Protein AF-A0A317ZEP2-F1 (afdb_monomer)

Nearest PDB structures (foldseek):
  8tth-assembly1_A  TM=9.273E-01  e=1.342E-03  Staphylococcus aureus
  9b3m-assembly1_A  TM=9.097E-01  e=1.278E-03  Staphylococcus aureus
  6kki-assembly1_A  TM=8.285E-01  e=5.899E-02  Escherichia coli K-12
  6kkj-assembly1_B  TM=7.661E-01  e=5.620E-02  Escherichia coli K-12
  7ckr-assembly1_A  TM=7.499E-01  e=1.483E-01  Homo sapiens

InterPro domains:
  IPR011701 Major facilitator superfamily [PF07690] (17-159)
  IPR020846 Major facilitator superfamily domain [PS50850] (12-162)
  IPR036259 MFS transporter superfamily [G3DSA:1.20.1250.20] (11-161)
  IPR036259 MFS transporter superfamily [SSF103473] (1-159)
  IPR052714 Major Facilitator Superfamily Exporter [PTHR23531] (4-159)

Structure (mmCIF, N/CA/C/O backbone):
data_AF-A0A317ZEP2-F1
#
_entry.id   AF-A0A317ZEP2-F1
#
loop_
_atom_site.group_PDB
_atom_site.id
_atom_site.type_symbol
_atom_site.label_atom_id
_atom_site.label_alt_id
_atom_site.label_comp_id
_atom_site.label_asym_id
_atom_site.label_entity_id
_atom_site.label_seq_id
_atom_site.pdbx_PDB_ins_code
_atom_site.Cartn_x
_atom_site.Cartn_y
_atom_site.Cartn_z
_atom_site.occupancy
_atom_site.B_iso_or_equiv
_atom_site.auth_seq_id
_atom_site.auth_comp_id
_atom_site.auth_asym_id
_atom_site.auth_atom_id
_atom_site.pdbx_PDB_model_num
ATOM 1 N N . MET A 1 1 ? -14.814 -6.244 33.086 1.00 55.34 1 MET A N 1
ATOM 2 C CA . MET A 1 1 ? -15.432 -6.080 31.750 1.00 55.34 1 MET A CA 1
ATOM 3 C C . MET A 1 1 ? -14.845 -4.882 30.994 1.00 55.34 1 MET A C 1
ATOM 5 O O . MET A 1 1 ? -14.251 -5.122 29.954 1.00 55.34 1 MET A O 1
ATOM 9 N N . GLN A 1 2 ? -14.835 -3.652 31.542 1.00 60.16 2 GLN A N 1
ATOM 10 C CA . GLN A 1 2 ? -14.187 -2.473 30.909 1.00 60.16 2 GLN A CA 1
ATOM 11 C C . GLN A 1 2 ? -12.715 -2.677 30.485 1.00 60.16 2 GLN A C 1
ATOM 13 O O . GLN A 1 2 ? -12.307 -2.220 29.421 1.00 60.16 2 GLN A O 1
ATOM 18 N N . ASN A 1 3 ? -11.919 -3.408 31.276 1.00 63.56 3 A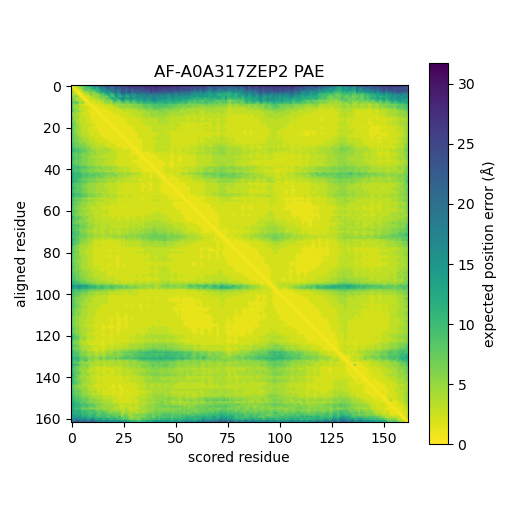SN A N 1
ATOM 19 C CA . ASN A 1 3 ? -10.500 -3.634 30.966 1.00 63.56 3 ASN A CA 1
ATOM 20 C C . ASN A 1 3 ? -10.280 -4.559 29.748 1.00 63.56 3 ASN A C 1
ATOM 22 O O . ASN A 1 3 ? -9.286 -4.421 29.041 1.00 63.56 3 ASN A O 1
ATOM 26 N N . GLN A 1 4 ? -11.210 -5.485 29.473 1.00 65.12 4 GLN A N 1
ATOM 27 C CA . GLN A 1 4 ? -11.090 -6.420 28.347 1.00 65.12 4 GLN A CA 1
ATOM 28 C C . GLN A 1 4 ? -11.472 -5.767 27.014 1.00 65.12 4 GLN A C 1
ATOM 30 O O . GLN A 1 4 ? -10.797 -5.994 26.010 1.00 65.12 4 GLN A O 1
ATOM 35 N N . GLU A 1 5 ? -12.488 -4.901 27.003 1.00 69.94 5 GLU A N 1
ATOM 36 C CA . GLU A 1 5 ? -12.852 -4.140 25.800 1.00 69.94 5 GLU A CA 1
ATOM 37 C C . GLU A 1 5 ? -11.759 -3.142 25.401 1.00 69.94 5 GLU A C 1
ATOM 39 O O . GLU A 1 5 ? -11.432 -3.009 24.221 1.00 69.94 5 GLU A O 1
ATOM 44 N N . HIS A 1 6 ? -11.113 -2.508 26.386 1.00 74.75 6 HIS A N 1
ATOM 45 C CA . HIS A 1 6 ? -9.985 -1.610 26.148 1.00 74.75 6 HIS A CA 1
ATOM 46 C C . HIS A 1 6 ? -8.772 -2.333 25.536 1.00 74.75 6 HIS A C 1
ATOM 48 O O . HIS A 1 6 ? -8.171 -1.847 24.576 1.00 74.75 6 HIS A O 1
ATOM 54 N N . GLN A 1 7 ? -8.440 -3.527 26.037 1.00 73.62 7 GLN A N 1
ATOM 55 C CA . GLN A 1 7 ? -7.358 -4.339 25.474 1.00 73.62 7 GLN A CA 1
ATOM 56 C C . GLN A 1 7 ? -7.665 -4.814 24.047 1.00 73.62 7 GLN A C 1
ATOM 58 O O . GLN A 1 7 ? -6.789 -4.771 23.181 1.00 73.62 7 GLN A O 1
ATOM 63 N N . ALA A 1 8 ? -8.908 -5.222 23.772 1.00 75.06 8 ALA A N 1
ATOM 64 C CA . ALA A 1 8 ? -9.332 -5.609 22.429 1.00 75.06 8 ALA A CA 1
ATOM 65 C C . ALA A 1 8 ? -9.260 -4.431 21.440 1.00 75.06 8 ALA A C 1
ATOM 67 O O . ALA A 1 8 ? -8.815 -4.610 20.304 1.00 75.06 8 ALA A O 1
ATOM 68 N N . PHE A 1 9 ? -9.633 -3.223 21.876 1.00 81.25 9 PHE A N 1
ATOM 69 C CA . PHE A 1 9 ? -9.477 -1.993 21.097 1.00 81.25 9 PHE A CA 1
ATOM 70 C C . PHE A 1 9 ? -8.013 -1.744 20.714 1.00 81.25 9 PHE A C 1
ATOM 72 O O . PHE A 1 9 ? -7.711 -1.644 19.523 1.00 81.25 9 PHE A O 1
ATOM 79 N N . ILE A 1 10 ? -7.107 -1.697 21.699 1.00 84.81 10 ILE A N 1
ATOM 80 C CA . ILE A 1 10 ? -5.680 -1.427 21.463 1.00 84.81 10 ILE A CA 1
ATOM 81 C C . ILE A 1 10 ? -5.101 -2.459 20.496 1.00 84.81 10 ILE A C 1
ATOM 83 O O . ILE A 1 10 ? -4.433 -2.096 19.530 1.00 84.81 10 ILE A O 1
ATOM 87 N N . LYS A 1 11 ? -5.409 -3.743 20.704 1.00 87.12 11 LYS A N 1
ATOM 88 C CA . LYS A 1 11 ? -4.933 -4.828 19.841 1.00 87.12 11 LYS A CA 1
ATOM 89 C C . LYS A 1 11 ? -5.393 -4.655 18.392 1.00 87.12 11 LYS A C 1
ATOM 91 O O . LYS A 1 11 ? -4.578 -4.746 17.477 1.00 87.12 11 LYS A O 1
ATOM 96 N N . ASN A 1 12 ? -6.680 -4.384 18.175 1.00 88.81 12 ASN A N 1
ATOM 97 C CA . ASN A 1 12 ? -7.237 -4.198 16.832 1.00 88.81 12 ASN A CA 1
ATOM 98 C C . ASN A 1 12 ? -6.688 -2.941 16.150 1.00 88.81 12 ASN A C 1
ATOM 100 O O . ASN A 1 12 ? -6.447 -2.945 14.943 1.00 88.81 12 ASN A O 1
ATOM 104 N N . TYR A 1 13 ? -6.470 -1.877 16.922 1.00 90.81 13 TYR A N 1
ATOM 105 C CA . TYR A 1 13 ? -5.909 -0.632 16.420 1.00 90.81 13 TYR A CA 1
ATOM 106 C C . TYR A 1 13 ? -4.446 -0.798 15.997 1.00 90.81 13 TYR A C 1
ATOM 108 O O . TYR A 1 13 ? -4.099 -0.447 14.871 1.00 90.81 13 TYR A O 1
ATOM 116 N N . ILE A 1 14 ? -3.609 -1.392 16.856 1.00 92.38 14 ILE A N 1
ATOM 117 C CA . ILE A 1 14 ? -2.204 -1.691 16.545 1.00 92.38 14 ILE A CA 1
ATOM 118 C C . ILE A 1 14 ? -2.118 -2.597 15.318 1.00 92.38 14 ILE A C 1
ATOM 120 O O . ILE A 1 14 ? -1.304 -2.352 14.434 1.00 92.38 14 ILE A O 1
ATOM 124 N N . PHE A 1 15 ? -2.982 -3.610 15.223 1.00 93.12 15 PHE A N 1
ATOM 125 C CA . PHE A 1 15 ? -3.020 -4.480 14.053 1.00 93.12 15 PHE A CA 1
ATOM 126 C C . PHE A 1 15 ? -3.323 -3.699 12.766 1.00 93.12 15 PHE A C 1
ATOM 128 O O . PHE A 1 15 ? -2.587 -3.824 11.791 1.00 93.12 15 PHE A O 1
ATOM 135 N N . ASN A 1 16 ? -4.354 -2.845 12.767 1.00 94.38 16 ASN A N 1
ATOM 136 C CA . ASN A 1 16 ? -4.680 -2.005 11.612 1.00 94.38 16 ASN A CA 1
ATOM 137 C C . ASN A 1 16 ? -3.530 -1.048 11.257 1.00 94.38 16 ASN A C 1
ATOM 139 O O . ASN A 1 16 ? -3.198 -0.901 10.086 1.00 94.38 16 ASN A O 1
ATOM 143 N N . PHE A 1 17 ? -2.889 -0.446 12.263 1.00 94.81 17 PHE A N 1
ATOM 144 C CA . PHE A 1 17 ? -1.720 0.410 12.076 1.00 94.81 17 PHE A CA 1
ATOM 145 C C . PHE A 1 17 ? -0.557 -0.342 11.415 1.00 94.81 17 PHE A C 1
ATOM 147 O O . PHE A 1 17 ? 0.010 0.151 10.444 1.00 94.81 17 PHE A O 1
ATOM 154 N N . LEU A 1 18 ? -0.216 -1.539 11.905 1.00 95.94 18 LEU A N 1
ATOM 155 C CA . LEU A 1 18 ? 0.875 -2.349 11.356 1.00 95.94 18 LEU A CA 1
ATOM 156 C C . LEU A 1 18 ? 0.593 -2.765 9.913 1.00 95.94 18 LEU A C 1
ATOM 158 O O . LEU A 1 18 ? 1.477 -2.671 9.067 1.00 95.94 18 LEU A O 1
ATOM 162 N N . VAL A 1 19 ? -0.643 -3.171 9.616 1.00 95.62 19 VAL A N 1
ATOM 163 C CA . VAL A 1 19 ? -1.061 -3.501 8.249 1.00 95.62 19 VAL A CA 1
ATOM 164 C C . VAL A 1 19 ? -0.847 -2.309 7.316 1.00 95.62 19 VAL A C 1
ATOM 166 O O . VAL A 1 19 ? -0.201 -2.456 6.279 1.00 95.62 19 VAL A O 1
ATOM 169 N N . SER A 1 20 ? -1.329 -1.122 7.688 1.00 95.62 20 SER A N 1
ATOM 170 C CA . SER A 1 20 ? -1.131 0.091 6.887 1.00 95.62 20 SER A CA 1
ATOM 171 C C . SER A 1 20 ? 0.342 0.448 6.739 1.00 95.62 20 SER A C 1
ATOM 173 O O . SER A 1 20 ? 0.777 0.768 5.636 1.00 95.62 20 SER A O 1
ATOM 175 N N . PHE A 1 21 ? 1.117 0.339 7.820 1.00 96.31 21 PHE A N 1
ATOM 176 C CA . PHE A 1 21 ? 2.554 0.582 7.805 1.00 96.31 21 PHE A CA 1
ATOM 177 C C . PHE A 1 21 ? 3.265 -0.319 6.790 1.00 96.31 21 PHE A C 1
ATOM 179 O O . PHE A 1 21 ? 3.956 0.201 5.922 1.00 96.31 21 PHE A O 1
ATOM 186 N N . PHE A 1 22 ? 3.069 -1.640 6.841 1.00 96.44 22 PHE A N 1
ATOM 187 C CA . PHE A 1 22 ? 3.743 -2.567 5.924 1.00 96.44 22 PHE A CA 1
ATOM 188 C C . PHE A 1 22 ? 3.318 -2.369 4.470 1.00 96.44 22 PHE A C 1
ATOM 190 O O . PHE A 1 22 ? 4.152 -2.445 3.569 1.00 96.44 22 PHE A O 1
ATOM 197 N N . VAL A 1 23 ? 2.038 -2.076 4.237 1.00 96.44 23 VAL A N 1
ATOM 198 C CA . VAL A 1 23 ? 1.516 -1.775 2.902 1.00 96.44 23 VAL A CA 1
ATOM 199 C C . VAL A 1 23 ? 2.173 -0.513 2.326 1.00 96.44 23 VAL A C 1
ATOM 201 O O . VAL A 1 23 ? 2.631 -0.529 1.182 1.00 96.44 23 VAL A O 1
ATOM 204 N N . TYR A 1 24 ? 2.287 0.562 3.114 1.00 96.25 24 TYR A N 1
ATOM 205 C CA . TYR A 1 24 ? 2.990 1.771 2.682 1.00 96.25 24 TYR A CA 1
ATOM 206 C C . TYR A 1 24 ? 4.493 1.542 2.541 1.00 96.25 24 TYR A C 1
ATOM 208 O O . TYR A 1 24 ? 5.065 1.921 1.526 1.00 96.25 24 TYR A O 1
ATOM 216 N N . PHE A 1 25 ? 5.128 0.883 3.504 1.00 95.38 25 PHE A N 1
ATOM 217 C CA . PHE A 1 25 ? 6.553 0.573 3.467 1.00 95.38 25 PHE A CA 1
ATOM 218 C C . PHE A 1 25 ? 6.928 -0.188 2.188 1.00 95.38 25 PHE A C 1
ATOM 220 O O . PHE A 1 25 ? 7.782 0.272 1.434 1.00 95.38 25 PHE A O 1
ATOM 227 N N . ALA A 1 26 ? 6.220 -1.278 1.871 1.00 94.62 26 ALA A N 1
ATOM 228 C CA . ALA A 1 26 ? 6.428 -2.038 0.638 1.00 94.62 26 ALA A CA 1
ATOM 229 C C . ALA A 1 26 ? 6.239 -1.180 -0.623 1.00 94.62 26 ALA A C 1
ATOM 231 O O . ALA A 1 26 ? 6.993 -1.304 -1.588 1.00 94.62 26 ALA A O 1
ATOM 232 N N . MET A 1 27 ? 5.261 -0.272 -0.615 1.00 94.38 27 MET A N 1
ATOM 233 C CA . MET A 1 27 ? 5.041 0.635 -1.735 1.00 94.38 27 MET A CA 1
ATOM 234 C C . MET A 1 27 ? 6.200 1.620 -1.928 1.00 94.38 27 MET A C 1
ATOM 236 O O . MET A 1 27 ? 6.654 1.832 -3.052 1.00 94.38 27 MET A O 1
ATOM 240 N N . TYR A 1 28 ? 6.680 2.232 -0.849 1.00 93.69 28 TYR A N 1
ATOM 241 C CA . TYR A 1 28 ? 7.754 3.216 -0.926 1.00 93.69 28 TYR A CA 1
ATOM 242 C C . TYR A 1 28 ? 9.117 2.579 -1.222 1.00 93.69 28 TYR A C 1
ATOM 244 O O . TYR A 1 28 ? 9.927 3.215 -1.891 1.00 93.69 28 TYR A O 1
ATOM 252 N N . LEU A 1 29 ? 9.339 1.314 -0.843 1.00 92.19 29 LEU A N 1
ATOM 253 C CA . LEU A 1 29 ? 10.456 0.513 -1.362 1.00 92.19 29 LEU A CA 1
ATOM 254 C C . LEU A 1 29 ? 10.393 0.412 -2.895 1.00 92.19 29 LEU A C 1
ATOM 256 O O . LEU A 1 29 ? 11.354 0.740 -3.592 1.00 92.19 29 LEU A O 1
ATOM 260 N N . LEU A 1 30 ? 9.238 0.002 -3.430 1.00 92.44 30 LEU A N 1
ATOM 261 C CA . LEU A 1 30 ? 9.049 -0.189 -4.870 1.00 92.44 30 LEU A CA 1
ATOM 262 C C . LEU A 1 30 ? 9.193 1.109 -5.667 1.00 92.44 30 LEU A C 1
ATOM 264 O O . LEU A 1 30 ? 9.769 1.083 -6.750 1.00 92.44 30 LEU A O 1
ATOM 268 N N . ILE A 1 31 ? 8.702 2.240 -5.148 1.00 91.06 31 ILE A N 1
ATOM 269 C CA . ILE A 1 31 ? 8.813 3.546 -5.823 1.00 91.06 31 ILE A CA 1
ATOM 270 C C . ILE A 1 31 ? 10.270 3.891 -6.149 1.00 91.06 31 ILE A C 1
ATOM 272 O O . ILE A 1 31 ? 10.534 4.425 -7.224 1.00 91.06 31 ILE A O 1
ATOM 276 N N . VAL A 1 32 ? 11.204 3.578 -5.249 1.00 90.25 32 VAL A N 1
ATOM 277 C CA . VAL A 1 32 ? 12.622 3.924 -5.421 1.00 90.25 32 VAL A CA 1
ATOM 278 C C . VAL A 1 32 ? 13.315 2.985 -6.410 1.00 90.25 32 VAL A C 1
ATOM 280 O O . VAL A 1 32 ? 14.112 3.432 -7.232 1.00 90.25 32 VAL A O 1
ATOM 283 N N . VAL A 1 33 ? 12.997 1.690 -6.369 1.00 92.69 33 VAL A N 1
ATOM 284 C CA . VAL A 1 33 ? 13.710 0.667 -7.153 1.00 92.69 33 VAL A CA 1
ATOM 285 C C . VAL A 1 33 ? 13.178 0.548 -8.586 1.00 92.69 33 VAL A C 1
ATOM 287 O O . VAL A 1 33 ? 13.947 0.311 -9.518 1.00 92.69 33 VAL A O 1
ATOM 290 N N . ILE A 1 34 ? 11.869 0.724 -8.798 1.00 94.12 34 ILE A N 1
ATOM 291 C CA . ILE A 1 34 ? 11.214 0.313 -10.049 1.00 94.12 34 ILE A CA 1
ATOM 292 C C . ILE A 1 34 ? 11.683 1.093 -11.281 1.00 94.12 34 ILE A C 1
ATOM 294 O O . ILE A 1 34 ? 11.774 0.519 -12.365 1.00 94.12 34 ILE A O 1
ATOM 298 N N . ALA A 1 35 ? 11.999 2.382 -11.127 1.00 93.62 35 ALA A N 1
ATOM 299 C CA . ALA A 1 35 ? 12.462 3.215 -12.231 1.00 93.62 35 ALA A CA 1
ATOM 300 C C . ALA A 1 35 ? 13.815 2.720 -12.762 1.00 93.62 35 ALA A C 1
ATOM 302 O O . ALA A 1 35 ? 13.975 2.527 -13.964 1.00 93.62 35 ALA A O 1
ATOM 303 N N . GLN A 1 36 ? 14.763 2.461 -11.857 1.00 93.12 36 GLN A N 1
ATOM 304 C CA . GLN A 1 36 ? 16.083 1.935 -12.210 1.00 93.12 36 GLN A CA 1
ATOM 305 C C . GLN A 1 36 ? 15.984 0.522 -12.781 1.00 93.12 36 GLN A C 1
ATOM 307 O O . GLN A 1 36 ? 16.578 0.240 -13.819 1.00 93.12 36 GLN A O 1
ATOM 312 N N . TYR A 1 37 ? 15.166 -0.335 -12.164 1.00 93.12 37 TYR A N 1
ATOM 313 C CA . TYR A 1 37 ? 14.898 -1.675 -12.679 1.00 93.12 37 TYR A CA 1
ATOM 314 C C . TYR A 1 37 ? 14.357 -1.641 -14.115 1.00 93.12 37 TYR A C 1
ATOM 316 O O . TYR A 1 37 ? 14.829 -2.392 -14.966 1.00 93.12 37 TYR A O 1
ATOM 324 N N . ALA A 1 38 ? 13.404 -0.750 -14.412 1.00 94.75 38 ALA A N 1
ATOM 325 C CA . ALA A 1 38 ? 12.831 -0.632 -15.748 1.00 94.75 38 ALA A CA 1
ATOM 326 C C . ALA A 1 38 ? 13.887 -0.251 -16.799 1.00 94.75 38 ALA A C 1
ATOM 328 O O . ALA A 1 38 ? 13.947 -0.884 -17.851 1.0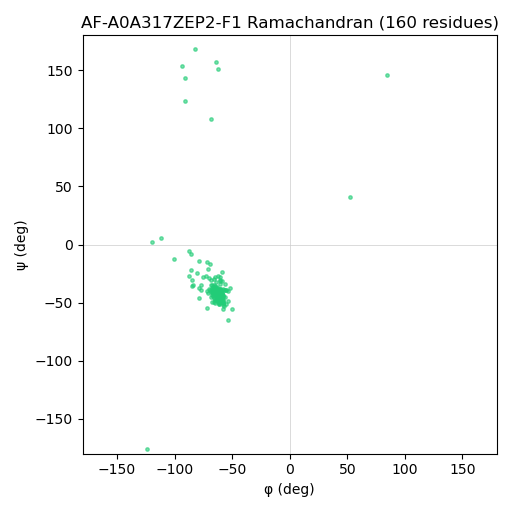0 94.75 38 ALA A O 1
ATOM 329 N N . ILE A 1 39 ? 14.736 0.738 -16.497 1.00 96.06 39 ILE A N 1
ATOM 330 C CA . ILE A 1 39 ? 15.815 1.186 -17.390 1.00 96.06 39 ILE A CA 1
ATOM 331 C C . ILE A 1 39 ? 16.803 0.045 -17.642 1.00 96.06 39 ILE A C 1
ATOM 333 O O . ILE A 1 39 ? 17.081 -0.281 -18.788 1.00 96.06 39 ILE A O 1
ATOM 337 N N . GLN A 1 40 ? 17.293 -0.602 -16.584 1.00 93.94 40 GLN A N 1
ATOM 338 C CA . GLN A 1 40 ? 18.337 -1.623 -16.702 1.00 93.94 40 GLN A CA 1
ATOM 339 C C . GLN A 1 40 ? 17.838 -2.916 -17.357 1.00 93.94 40 GLN A C 1
ATOM 341 O O . GLN A 1 40 ? 18.564 -3.536 -18.128 1.00 93.94 40 GLN A O 1
ATOM 346 N N . ARG A 1 41 ? 16.606 -3.350 -17.054 1.00 93.56 41 ARG A N 1
ATOM 347 C CA . ARG A 1 41 ? 16.082 -4.642 -17.526 1.00 93.56 41 ARG A CA 1
ATOM 348 C C . ARG A 1 41 ? 15.465 -4.582 -18.922 1.00 93.56 41 ARG A C 1
ATOM 350 O O . ARG A 1 41 ? 15.470 -5.605 -19.611 1.00 93.56 41 ARG A O 1
ATOM 357 N N . TYR A 1 42 ? 14.898 -3.437 -19.303 1.00 94.12 42 TYR A N 1
ATOM 358 C CA . TYR A 1 42 ? 14.137 -3.273 -20.547 1.00 94.12 42 TYR A CA 1
ATOM 359 C C . TYR A 1 42 ? 14.729 -2.228 -21.503 1.00 94.12 42 TYR A C 1
ATOM 361 O O . TYR A 1 42 ? 14.125 -1.989 -22.545 1.00 94.12 42 TYR A O 1
ATOM 369 N N . ASP A 1 43 ? 15.866 -1.615 -21.156 1.00 94.62 43 ASP A N 1
ATOM 370 C CA . ASP A 1 43 ? 16.568 -0.605 -21.966 1.00 94.62 43 ASP A CA 1
ATOM 371 C C . ASP A 1 43 ? 15.654 0.551 -22.417 1.00 94.62 43 ASP A C 1
ATOM 373 O O . ASP A 1 43 ? 15.659 1.011 -23.558 1.00 94.62 43 ASP A O 1
ATOM 377 N N . VAL A 1 44 ? 14.782 0.994 -21.505 1.00 95.44 44 VAL A N 1
ATOM 378 C CA . VAL A 1 44 ? 13.811 2.062 -21.778 1.00 95.44 44 VAL A CA 1
ATOM 379 C C . VAL A 1 44 ? 14.343 3.428 -21.365 1.00 95.44 44 VAL A C 1
ATOM 381 O O . VAL A 1 44 ? 15.130 3.565 -20.429 1.00 95.44 44 VAL A O 1
ATOM 384 N N . SER A 1 45 ? 13.837 4.476 -22.017 1.00 96.44 45 SER A N 1
ATOM 385 C CA . SER A 1 45 ? 14.159 5.853 -21.644 1.00 96.44 45 SER A CA 1
ATOM 386 C C . SER A 1 45 ? 13.662 6.206 -20.237 1.00 96.44 45 SER A C 1
ATOM 388 O O . SER A 1 45 ? 12.687 5.648 -19.722 1.00 96.44 45 SER A O 1
ATOM 390 N N . THR A 1 46 ? 14.288 7.215 -19.629 1.00 94.62 46 THR A N 1
ATOM 391 C CA . THR A 1 46 ? 13.891 7.755 -18.317 1.00 94.62 46 THR A CA 1
ATOM 392 C C . THR A 1 46 ? 12.432 8.214 -18.283 1.00 94.62 46 THR A C 1
ATOM 394 O O . THR A 1 46 ? 11.756 8.036 -17.271 1.00 94.62 46 THR A O 1
ATOM 397 N N . GLY A 1 47 ? 11.913 8.740 -19.398 1.00 96.69 47 GLY A N 1
ATOM 398 C CA . GLY A 1 47 ? 10.504 9.113 -19.534 1.00 96.69 47 GLY A CA 1
ATOM 399 C C . GLY A 1 47 ? 9.563 7.915 -19.385 1.00 96.69 47 GLY A C 1
ATOM 400 O O . GLY A 1 47 ? 8.597 7.977 -18.626 1.00 96.69 47 GLY A O 1
ATOM 401 N N . VAL A 1 48 ? 9.874 6.791 -20.039 1.00 96.00 48 VAL A N 1
ATOM 402 C CA . VAL A 1 48 ? 9.079 5.556 -19.931 1.00 96.00 48 VAL A CA 1
ATOM 403 C C . VAL A 1 48 ? 9.187 4.954 -18.529 1.00 96.00 48 VAL A C 1
ATOM 405 O O . VAL A 1 48 ? 8.173 4.559 -17.956 1.00 96.00 48 VAL A O 1
ATOM 408 N N . ALA A 1 49 ? 10.378 4.948 -17.928 1.00 95.06 49 ALA A N 1
ATOM 409 C CA . ALA A 1 49 ? 10.561 4.509 -16.544 1.00 95.06 49 ALA A CA 1
ATOM 410 C C . ALA A 1 49 ? 9.754 5.364 -15.545 1.00 95.06 49 ALA A C 1
ATOM 412 O O . ALA A 1 49 ? 9.149 4.836 -14.606 1.00 95.06 49 ALA A O 1
ATOM 413 N N . GLY A 1 50 ? 9.670 6.677 -15.782 1.00 95.44 50 GLY A N 1
ATOM 414 C CA . GLY A 1 50 ? 8.806 7.588 -15.032 1.00 95.44 50 GLY A CA 1
ATOM 415 C C . GLY A 1 50 ? 7.321 7.238 -15.171 1.00 95.44 50 GLY A C 1
ATOM 416 O O . GLY A 1 50 ? 6.610 7.172 -14.168 1.00 95.44 50 GLY A O 1
ATOM 417 N N . LEU A 1 51 ? 6.860 6.921 -16.387 1.00 96.25 51 LEU A N 1
ATOM 418 C CA . LEU A 1 51 ? 5.482 6.477 -16.633 1.00 96.25 51 LEU A CA 1
ATOM 419 C C . LEU A 1 51 ? 5.159 5.152 -15.926 1.00 96.25 51 LEU A C 1
ATOM 421 O O . LEU A 1 51 ? 4.106 5.043 -15.303 1.00 96.25 51 LEU A O 1
ATOM 4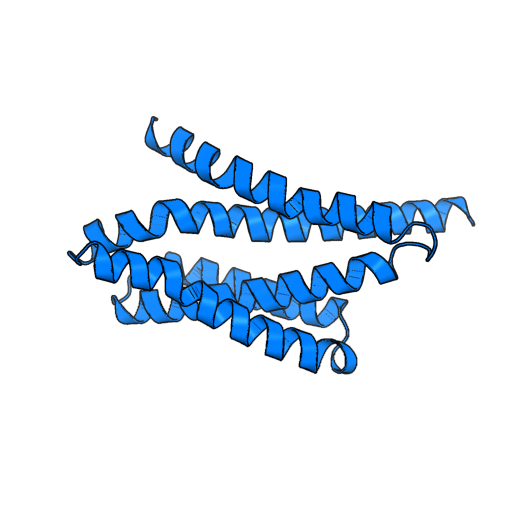25 N N . ILE A 1 52 ? 6.064 4.169 -15.951 1.00 95.38 52 ILE A N 1
ATOM 426 C CA . ILE A 1 52 ? 5.919 2.898 -15.209 1.00 95.38 52 ILE A CA 1
ATOM 427 C C . ILE A 1 52 ? 5.851 3.155 -13.708 1.00 95.38 52 ILE A C 1
ATOM 429 O O . ILE A 1 52 ? 5.054 2.552 -12.984 1.00 95.38 52 ILE A O 1
ATOM 433 N N . THR A 1 53 ? 6.685 4.072 -13.225 1.00 93.25 53 THR A N 1
ATOM 434 C CA . THR A 1 53 ? 6.683 4.436 -11.813 1.00 93.25 53 THR A CA 1
ATOM 435 C C . THR A 1 53 ? 5.356 5.067 -11.441 1.00 93.25 53 THR A C 1
ATOM 437 O O . THR A 1 53 ? 4.825 4.668 -10.413 1.00 93.25 53 THR A O 1
ATOM 440 N N . GLY A 1 54 ? 4.813 5.963 -12.279 1.00 95.50 54 GLY A N 1
ATOM 441 C CA . GLY A 1 54 ? 3.619 6.778 -12.034 1.00 95.50 54 GLY A CA 1
ATOM 442 C C . GLY A 1 54 ? 2.264 6.143 -12.374 1.00 95.50 54 GLY A C 1
ATOM 443 O O . GLY A 1 54 ? 1.265 6.540 -11.778 1.00 95.50 54 GLY A O 1
ATOM 444 N N . ILE A 1 55 ? 2.186 5.129 -13.247 1.00 97.31 55 ILE A N 1
ATOM 445 C CA . ILE A 1 55 ? 0.912 4.475 -13.626 1.00 97.31 55 ILE A CA 1
ATOM 446 C C . ILE A 1 55 ? 0.170 3.880 -12.420 1.00 97.31 55 ILE A C 1
ATOM 448 O O . ILE A 1 55 ? -1.057 3.764 -12.425 1.00 97.31 55 ILE A O 1
ATOM 452 N N . PHE A 1 56 ? 0.893 3.568 -11.341 1.00 95.62 56 PHE A N 1
ATOM 453 C CA . PHE A 1 56 ? 0.277 3.151 -10.085 1.00 95.62 56 PHE A CA 1
ATOM 454 C C . PHE A 1 56 ? -0.679 4.202 -9.519 1.00 95.62 56 PHE A C 1
ATOM 456 O O . PHE A 1 56 ? -1.634 3.818 -8.861 1.00 95.62 56 PHE A O 1
ATOM 463 N N . ILE A 1 57 ? -0.437 5.503 -9.734 1.00 96.94 57 ILE A N 1
ATOM 464 C CA . ILE A 1 57 ? -1.294 6.578 -9.218 1.00 96.94 57 ILE A CA 1
ATOM 465 C C . ILE A 1 57 ? -2.669 6.465 -9.868 1.00 96.94 57 ILE A C 1
ATOM 467 O O . ILE A 1 57 ? -3.683 6.575 -9.186 1.00 96.94 57 ILE A O 1
ATOM 471 N N . VAL A 1 58 ? -2.703 6.173 -11.171 1.00 98.06 58 VAL A N 1
ATOM 472 C CA . VAL A 1 58 ? -3.944 5.933 -11.916 1.00 98.06 58 VAL A CA 1
ATOM 473 C C . VAL A 1 58 ? -4.663 4.706 -11.356 1.00 98.06 58 VAL A C 1
ATOM 475 O O . VAL A 1 58 ? -5.851 4.774 -11.042 1.00 98.06 58 VAL A O 1
ATOM 478 N N . GLY A 1 59 ? -3.931 3.607 -11.149 1.00 98.06 59 GLY A N 1
ATOM 479 C CA . GLY A 1 59 ? -4.471 2.410 -10.503 1.00 98.06 59 GLY A CA 1
ATOM 480 C C . GLY A 1 59 ? -5.014 2.696 -9.102 1.00 98.06 59 GLY A C 1
ATOM 481 O O . GLY A 1 59 ? -6.117 2.277 -8.763 1.00 98.06 59 GLY A O 1
ATOM 482 N N . ALA A 1 60 ? -4.286 3.471 -8.300 1.00 98.06 60 ALA A N 1
ATOM 483 C CA . ALA A 1 60 ? -4.670 3.848 -6.948 1.00 98.06 60 ALA A CA 1
ATOM 484 C C . ALA A 1 60 ? -5.903 4.752 -6.924 1.00 98.06 60 ALA A C 1
ATOM 486 O O . ALA A 1 60 ? -6.774 4.579 -6.075 1.00 98.06 60 ALA A O 1
ATOM 487 N N . LEU A 1 61 ? -6.025 5.683 -7.867 1.00 98.31 61 LEU A N 1
ATOM 488 C CA . LEU A 1 61 ? -7.213 6.514 -8.012 1.00 98.31 61 LEU A CA 1
ATOM 489 C C . LEU A 1 61 ? -8.451 5.645 -8.275 1.00 98.31 61 LEU A C 1
ATOM 491 O O . LEU A 1 61 ? -9.446 5.757 -7.560 1.00 98.31 61 LEU A O 1
ATOM 495 N N . ILE A 1 62 ? -8.362 4.722 -9.237 1.00 98.31 62 ILE A N 1
ATOM 496 C CA . ILE A 1 62 ? -9.446 3.782 -9.559 1.00 98.31 62 ILE A CA 1
ATOM 497 C C . ILE A 1 62 ? -9.758 2.886 -8.358 1.00 98.31 62 ILE A C 1
ATOM 499 O O . ILE A 1 62 ? -10.914 2.771 -7.954 1.00 98.31 62 ILE A O 1
ATOM 503 N N . GLY A 1 63 ? -8.735 2.307 -7.728 1.00 98.00 63 GLY A N 1
ATOM 504 C CA . GLY A 1 63 ? -8.897 1.473 -6.539 1.00 98.00 63 GLY A CA 1
ATOM 505 C C . GLY A 1 63 ? -9.527 2.218 -5.366 1.00 98.00 63 GLY A C 1
ATOM 506 O O . GLY A 1 63 ? -10.281 1.625 -4.599 1.00 98.00 63 GLY A O 1
ATOM 507 N N . ARG A 1 64 ? -9.294 3.527 -5.243 1.00 97.38 64 ARG A N 1
ATOM 508 C CA . ARG A 1 64 ? -9.916 4.359 -4.210 1.00 97.38 64 ARG A CA 1
ATOM 509 C C . ARG A 1 64 ? -11.401 4.590 -4.487 1.00 97.38 64 ARG A C 1
ATOM 511 O O . ARG A 1 64 ? -12.187 4.481 -3.550 1.00 97.38 64 ARG A O 1
ATOM 518 N N . PHE A 1 65 ? -11.800 4.803 -5.744 1.00 97.56 65 PHE A N 1
ATOM 519 C CA . PHE A 1 65 ? -13.218 4.854 -6.128 1.00 97.56 65 PHE A CA 1
ATOM 520 C C . PHE A 1 65 ? -13.926 3.512 -5.920 1.00 97.56 65 PHE A C 1
ATOM 522 O O . PHE A 1 65 ? -14.999 3.476 -5.321 1.00 97.56 65 PHE A O 1
ATOM 529 N N . VAL A 1 66 ? -13.316 2.407 -6.360 1.00 96.69 66 VAL A N 1
ATOM 530 C CA . VAL A 1 66 ? -13.861 1.053 -6.170 1.00 96.69 66 VAL A CA 1
ATOM 531 C C . VAL A 1 66 ? -13.983 0.743 -4.679 1.00 96.69 66 VAL A C 1
ATOM 533 O O . VAL A 1 66 ? -15.059 0.385 -4.206 1.00 96.69 66 VAL A O 1
ATOM 536 N N . GLY A 1 67 ? -12.908 0.949 -3.918 1.00 96.00 67 GLY A N 1
ATOM 537 C CA . GLY A 1 67 ? -12.894 0.732 -2.477 1.00 96.00 67 GLY A CA 1
ATOM 538 C C . GLY A 1 67 ? -13.954 1.567 -1.766 1.00 96.00 67 GLY A C 1
ATOM 539 O O . GLY A 1 67 ? -14.738 1.018 -1.003 1.00 96.00 67 GLY A O 1
ATOM 540 N N . GLY A 1 68 ? -14.040 2.866 -2.063 1.00 95.25 68 GLY A N 1
ATOM 541 C CA . GLY A 1 68 ? -15.033 3.762 -1.469 1.00 95.25 68 GLY A CA 1
ATOM 542 C C . GLY A 1 68 ? -16.477 3.390 -1.812 1.00 95.25 68 GLY A C 1
ATOM 543 O O . GLY A 1 68 ? -17.343 3.473 -0.947 1.00 95.25 68 GLY A O 1
ATOM 544 N N . ARG A 1 69 ? -16.744 2.923 -3.039 1.00 96.19 69 ARG A N 1
ATOM 545 C CA . ARG A 1 69 ? -18.081 2.471 -3.450 1.00 96.19 69 ARG A CA 1
ATOM 546 C C . ARG A 1 69 ? -18.513 1.217 -2.691 1.00 96.19 69 ARG A C 1
ATOM 548 O O . ARG A 1 69 ? -19.610 1.181 -2.146 1.00 96.19 69 ARG A O 1
ATOM 555 N N . TYR A 1 70 ? -17.654 0.201 -2.640 1.00 96.06 70 TYR A N 1
ATOM 556 C CA . TYR A 1 70 ? -18.019 -1.112 -2.100 1.00 96.06 70 TYR A CA 1
ATOM 557 C C . TYR A 1 70 ? -17.825 -1.247 -0.584 1.00 96.06 70 TYR A C 1
ATOM 559 O O . TYR A 1 70 ? -18.210 -2.264 -0.009 1.00 96.06 70 TYR A O 1
ATOM 567 N N . ILE A 1 71 ? -17.260 -0.246 0.099 1.00 96.81 71 ILE A N 1
ATOM 568 C CA . ILE A 1 71 ? -16.972 -0.348 1.537 1.00 96.81 71 ILE A CA 1
ATOM 569 C C . ILE A 1 71 ? -18.218 -0.496 2.409 1.00 96.81 71 ILE A C 1
ATOM 571 O O . ILE A 1 71 ? -18.159 -1.175 3.436 1.00 96.81 71 ILE A O 1
ATOM 575 N N . HIS A 1 72 ? -19.339 0.100 1.997 1.00 94.31 72 HIS A N 1
ATOM 576 C CA . HIS A 1 72 ? -20.610 0.007 2.714 1.00 94.31 72 HIS A CA 1
ATOM 577 C C . HIS A 1 72 ? -21.306 -1.340 2.487 1.00 94.31 72 HIS A C 1
ATOM 579 O O . HIS A 1 72 ? -21.906 -1.872 3.414 1.00 94.31 72 HIS A O 1
ATOM 585 N N . GLU A 1 73 ? -21.183 -1.909 1.284 1.00 95.12 73 GLU A N 1
ATOM 586 C CA . GLU A 1 73 ? -21.806 -3.185 0.909 1.00 95.12 73 GLU A CA 1
ATOM 587 C C . GLU A 1 73 ? -21.021 -4.390 1.453 1.00 95.12 73 GLU A C 1
ATOM 589 O O . GLU A 1 73 ? -21.588 -5.316 2.029 1.00 95.12 73 GLU A O 1
ATOM 594 N N . VAL A 1 74 ? -19.695 -4.378 1.293 1.00 94.75 74 VAL A N 1
ATOM 595 C CA . VAL A 1 74 ? -18.812 -5.501 1.653 1.00 94.75 74 VAL A CA 1
ATOM 596 C C . VAL A 1 74 ? -18.371 -5.431 3.117 1.00 94.75 74 VAL A C 1
ATOM 598 O O . VAL A 1 74 ? -18.088 -6.455 3.748 1.00 94.75 74 VAL A O 1
ATOM 601 N N . GLY A 1 75 ? -18.320 -4.222 3.673 1.00 96.25 75 GLY A N 1
ATOM 602 C CA . GLY A 1 75 ? -17.801 -3.936 5.001 1.00 96.25 75 GLY A CA 1
ATOM 603 C C . GLY A 1 75 ? -16.275 -3.751 5.014 1.00 96.25 75 GLY A C 1
ATOM 604 O O . GLY A 1 75 ? -15.535 -4.441 4.303 1.00 96.25 75 GLY A O 1
ATOM 605 N N . PRO A 1 76 ? -15.754 -2.864 5.878 1.00 95.50 76 PRO A N 1
ATOM 606 C CA . PRO A 1 76 ? -14.366 -2.411 5.809 1.00 95.50 76 PRO A CA 1
ATOM 607 C C . PRO A 1 76 ? -13.346 -3.507 6.146 1.00 95.50 76 PRO A C 1
ATOM 609 O O . PRO A 1 76 ? -12.299 -3.584 5.515 1.00 95.50 76 PRO A O 1
ATOM 612 N N . LYS A 1 77 ? -13.650 -4.423 7.077 1.00 95.12 77 LYS A N 1
ATOM 613 C CA . LYS A 1 77 ? -12.743 -5.542 7.409 1.00 95.12 77 LYS A CA 1
ATOM 614 C C . LYS A 1 77 ? -12.577 -6.531 6.251 1.00 95.12 77 LYS A C 1
ATOM 616 O O . LYS A 1 77 ? -11.470 -6.988 5.989 1.00 95.12 77 LYS A O 1
ATOM 621 N N . ARG A 1 78 ? -13.668 -6.870 5.556 1.00 96.62 78 ARG A N 1
ATOM 622 C CA . ARG A 1 78 ? -13.625 -7.786 4.405 1.00 96.62 78 ARG A CA 1
ATOM 623 C C . ARG A 1 78 ? -12.960 -7.119 3.207 1.00 96.62 78 ARG A C 1
ATOM 625 O O . ARG A 1 78 ? -12.119 -7.739 2.567 1.00 96.62 78 ARG A O 1
ATOM 632 N N . LEU A 1 79 ? -13.270 -5.845 2.963 1.00 97.44 79 LEU A N 1
ATOM 633 C CA . LEU A 1 79 ? -12.620 -5.064 1.916 1.00 97.44 79 LEU A CA 1
ATOM 634 C C . LEU A 1 79 ? -11.106 -4.946 2.148 1.00 97.44 79 LEU A C 1
ATOM 636 O O . LEU A 1 79 ? -10.337 -5.073 1.198 1.00 97.44 79 LEU A O 1
ATOM 640 N N . LEU A 1 80 ? -10.674 -4.788 3.405 1.00 97.56 80 LEU A N 1
ATOM 641 C CA . LEU A 1 80 ? -9.258 -4.831 3.764 1.00 97.56 80 LEU A CA 1
ATOM 642 C C . LEU A 1 80 ? -8.625 -6.164 3.359 1.00 97.56 80 LEU A C 1
ATOM 644 O O . LEU A 1 80 ? -7.604 -6.160 2.683 1.00 97.56 80 LEU A O 1
ATOM 648 N N . MET A 1 81 ? -9.236 -7.294 3.723 1.00 97.81 81 MET A N 1
ATOM 649 C CA . MET A 1 81 ? -8.712 -8.617 3.361 1.00 97.81 81 MET A CA 1
ATOM 650 C C . MET A 1 81 ? -8.599 -8.800 1.844 1.00 97.81 81 MET A C 1
ATOM 652 O O . MET A 1 81 ? -7.577 -9.285 1.372 1.00 97.81 81 MET A O 1
ATOM 656 N N . ILE A 1 82 ? -9.603 -8.360 1.079 1.00 97.75 82 ILE A N 1
ATOM 657 C CA . ILE A 1 82 ? -9.562 -8.387 -0.392 1.00 97.75 82 ILE A CA 1
ATOM 658 C C . ILE A 1 82 ? -8.390 -7.544 -0.906 1.00 97.75 82 ILE A C 1
ATOM 660 O O . ILE A 1 82 ? -7.587 -8.029 -1.698 1.00 97.75 82 ILE A O 1
ATOM 664 N N . GLY A 1 83 ? -8.256 -6.306 -0.423 1.00 97.75 83 GLY A N 1
ATOM 665 C CA . GLY A 1 83 ? -7.158 -5.418 -0.800 1.00 97.75 83 GLY A CA 1
ATOM 666 C C . GLY A 1 83 ? -5.784 -6.007 -0.478 1.00 97.75 83 GLY A C 1
ATOM 667 O O . GLY A 1 83 ? -4.886 -5.935 -1.309 1.00 97.75 83 GLY A O 1
ATOM 668 N N . LEU A 1 84 ? -5.625 -6.643 0.687 1.00 98.00 84 LEU A N 1
ATOM 669 C CA . LEU A 1 84 ? -4.373 -7.289 1.091 1.00 98.00 84 LEU A CA 1
ATOM 670 C C . LEU A 1 84 ? -4.036 -8.504 0.234 1.00 98.00 84 LEU A C 1
ATOM 672 O O . LEU A 1 84 ? -2.888 -8.649 -0.176 1.00 98.00 84 LEU A O 1
ATOM 676 N N . VAL A 1 85 ? -5.017 -9.354 -0.068 1.00 98.25 85 VAL A N 1
ATOM 677 C CA . VAL A 1 85 ? -4.814 -10.509 -0.952 1.00 98.25 85 VAL A CA 1
ATOM 678 C C . VAL A 1 85 ? -4.393 -10.037 -2.341 1.00 98.25 85 VAL A C 1
ATOM 680 O O . VAL A 1 85 ? -3.388 -10.511 -2.865 1.00 98.25 85 VAL A O 1
ATOM 683 N N . LEU A 1 86 ? -5.093 -9.049 -2.905 1.00 97.88 86 LEU A N 1
ATOM 684 C CA . LEU A 1 86 ? -4.712 -8.445 -4.183 1.00 97.88 86 LEU A CA 1
ATOM 685 C C . LEU A 1 86 ? -3.312 -7.827 -4.118 1.00 97.88 86 LEU A C 1
ATOM 687 O O . LEU A 1 86 ? -2.527 -7.991 -5.048 1.00 97.88 86 LEU A O 1
ATOM 691 N N . PHE A 1 87 ? -2.972 -7.159 -3.015 1.00 97.81 87 PHE A N 1
ATOM 692 C CA . PHE A 1 87 ? -1.663 -6.542 -2.844 1.00 97.81 87 PHE A CA 1
ATOM 693 C C . PHE A 1 87 ? -0.565 -7.605 -2.840 1.00 97.81 87 PHE A C 1
ATOM 695 O O . PHE A 1 87 ? 0.376 -7.491 -3.617 1.00 97.81 87 PHE A O 1
ATOM 702 N N . ILE A 1 88 ? -0.715 -8.680 -2.064 1.00 97.50 88 ILE A N 1
ATOM 703 C CA . ILE A 1 88 ? 0.240 -9.798 -2.026 1.00 97.50 88 ILE A CA 1
ATOM 704 C C . ILE A 1 88 ? 0.385 -10.445 -3.408 1.00 97.50 88 ILE A C 1
ATOM 706 O O . ILE A 1 88 ? 1.507 -10.654 -3.857 1.00 97.50 88 ILE A O 1
ATOM 710 N N . ILE A 1 89 ? -0.718 -10.684 -4.124 1.00 97.75 89 ILE A N 1
ATOM 711 C CA . ILE A 1 89 ? -0.674 -11.221 -5.494 1.00 97.75 89 ILE A CA 1
ATOM 712 C C . ILE A 1 89 ? 0.147 -10.304 -6.408 1.00 97.75 89 ILE A C 1
ATOM 714 O O . ILE A 1 89 ? 1.009 -10.775 -7.146 1.00 97.75 89 ILE A O 1
ATOM 718 N N . THR A 1 90 ? -0.061 -8.986 -6.324 1.00 96.94 90 THR A N 1
ATOM 719 C CA . THR A 1 90 ? 0.732 -8.036 -7.118 1.00 96.94 90 THR A CA 1
ATOM 720 C C . THR A 1 90 ? 2.203 -8.018 -6.707 1.00 96.94 90 THR A C 1
ATOM 722 O O . THR A 1 90 ? 3.049 -7.788 -7.563 1.00 96.94 90 THR A O 1
ATOM 725 N N . GLN A 1 91 ? 2.527 -8.308 -5.439 1.00 95.25 91 GLN A N 1
ATOM 726 C CA . GLN A 1 91 ? 3.916 -8.478 -5.006 1.00 95.25 91 GLN A CA 1
ATOM 727 C C . GLN A 1 91 ? 4.551 -9.723 -5.635 1.00 95.25 91 GLN A C 1
ATOM 729 O O . GLN A 1 91 ? 5.678 -9.662 -6.117 1.00 95.25 91 GLN A O 1
ATOM 734 N N . CYS A 1 92 ? 3.811 -10.832 -5.707 1.00 96.19 92 CYS A N 1
ATOM 735 C CA . CYS A 1 92 ? 4.273 -12.053 -6.366 1.00 96.19 92 CYS A CA 1
ATOM 736 C C . CYS A 1 92 ? 4.573 -11.838 -7.858 1.00 96.19 92 CYS A C 1
ATOM 738 O O . CYS A 1 92 ? 5.514 -12.433 -8.376 1.00 96.19 92 CYS A O 1
ATOM 740 N N . PHE A 1 93 ? 3.831 -10.963 -8.545 1.00 95.38 93 PHE A N 1
ATOM 741 C CA . PHE A 1 93 ? 4.080 -10.662 -9.960 1.00 95.38 93 PHE A CA 1
ATOM 742 C C . PHE A 1 93 ? 5.458 -10.047 -10.225 1.00 95.38 93 PHE A C 1
ATOM 744 O O . PHE A 1 93 ? 6.001 -10.273 -11.301 1.00 95.38 93 PHE A O 1
ATOM 751 N N . TYR A 1 94 ? 6.073 -9.348 -9.265 1.00 92.56 94 TYR A N 1
ATOM 752 C CA . TYR A 1 94 ? 7.432 -8.816 -9.447 1.00 92.56 94 TYR A CA 1
ATOM 753 C C . TYR A 1 94 ? 8.522 -9.894 -9.491 1.00 92.56 94 TYR A C 1
ATOM 755 O O . TYR A 1 94 ? 9.619 -9.614 -9.964 1.00 92.56 94 TYR A O 1
ATOM 763 N N . PHE A 1 95 ? 8.234 -11.114 -9.028 1.00 92.62 95 PHE A N 1
ATOM 764 C CA . PHE A 1 95 ? 9.159 -12.249 -9.126 1.00 92.62 95 PHE A CA 1
ATOM 765 C C . PHE A 1 95 ? 9.048 -12.993 -10.461 1.00 92.62 95 PHE A C 1
ATOM 767 O O . PHE A 1 95 ? 9.853 -13.878 -10.737 1.00 92.62 95 PHE A O 1
ATOM 774 N N . ILE A 1 96 ? 8.049 -12.663 -11.282 1.00 93.38 96 ILE A N 1
ATOM 775 C CA . ILE A 1 96 ? 7.848 -13.277 -12.591 1.00 93.38 96 ILE A CA 1
ATOM 776 C C . ILE A 1 96 ? 8.599 -12.445 -13.627 1.00 93.38 96 ILE A C 1
ATOM 778 O O . ILE A 1 96 ? 8.345 -11.250 -13.785 1.00 93.38 96 ILE A O 1
ATOM 782 N N . GLU A 1 97 ? 9.495 -13.087 -14.374 1.00 87.38 97 GLU A N 1
ATOM 783 C CA . GLU A 1 97 ? 10.112 -12.459 -15.538 1.00 87.38 97 GLU A CA 1
ATOM 784 C C . GLU A 1 97 ? 9.068 -12.268 -16.643 1.00 87.38 97 GLU A C 1
ATOM 786 O O . GLU A 1 97 ? 8.602 -13.223 -17.263 1.00 87.38 97 GLU A O 1
ATOM 791 N N . GLY A 1 98 ? 8.671 -11.015 -16.858 1.00 90.62 98 GLY A N 1
ATOM 792 C CA . GLY A 1 98 ? 7.640 -10.636 -17.816 1.00 90.62 98 GLY A CA 1
ATOM 793 C C . GLY A 1 98 ? 8.115 -9.608 -18.837 1.00 90.62 98 GLY A C 1
ATOM 794 O O . GLY A 1 98 ? 9.276 -9.212 -18.883 1.00 90.62 98 GLY A O 1
ATOM 795 N N . SER A 1 99 ? 7.184 -9.164 -19.680 1.00 95.31 99 SER A N 1
ATOM 796 C CA . SER A 1 99 ? 7.415 -8.073 -20.627 1.00 95.31 99 SER A CA 1
ATOM 797 C C . SER A 1 99 ? 7.245 -6.699 -19.967 1.00 95.31 99 SER A C 1
ATOM 799 O O . SER A 1 99 ? 6.666 -6.565 -18.888 1.00 95.31 99 SER A O 1
ATOM 801 N N . LEU A 1 100 ? 7.657 -5.637 -20.664 1.00 94.38 100 LEU A N 1
ATOM 802 C CA . LEU A 1 100 ? 7.434 -4.259 -20.215 1.00 94.38 100 LEU A CA 1
ATOM 803 C C . LEU A 1 100 ? 5.944 -3.966 -19.947 1.00 94.38 100 LEU A C 1
ATOM 805 O O . LEU A 1 100 ? 5.591 -3.312 -18.969 1.00 94.38 100 LEU A O 1
ATOM 809 N N . ILE A 1 101 ? 5.058 -4.495 -20.797 1.00 96.06 101 ILE A N 1
ATOM 810 C CA . ILE A 1 101 ? 3.600 -4.356 -20.653 1.00 96.06 101 ILE A CA 1
ATOM 811 C C . ILE A 1 101 ? 3.121 -5.060 -19.380 1.00 96.06 101 ILE A C 1
ATOM 813 O O . ILE A 1 101 ? 2.294 -4.517 -18.647 1.00 96.06 101 ILE A O 1
ATOM 817 N N . PHE A 1 102 ? 3.668 -6.239 -19.079 1.00 96.56 102 PHE A N 1
ATOM 818 C CA . PHE A 1 102 ? 3.365 -6.949 -17.840 1.00 96.56 102 PHE A CA 1
ATOM 819 C C . PHE A 1 102 ? 3.765 -6.128 -16.605 1.00 96.56 102 PHE A C 1
ATOM 821 O O . PHE A 1 102 ? 3.005 -6.065 -15.636 1.00 96.56 102 PHE A O 1
ATOM 828 N N . LEU A 1 103 ? 4.896 -5.416 -16.659 1.00 96.12 103 LEU A N 1
ATOM 829 C CA . LEU A 1 103 ? 5.318 -4.509 -15.590 1.00 96.12 103 LEU A CA 1
ATOM 830 C C . LEU A 1 103 ? 4.346 -3.332 -15.409 1.00 96.12 103 LEU A C 1
ATOM 832 O O . LEU A 1 103 ? 3.975 -3.014 -14.278 1.00 96.12 103 LEU A O 1
ATOM 836 N N . PHE A 1 104 ? 3.883 -2.719 -16.504 1.00 97.12 104 PHE A N 1
ATOM 837 C CA . PHE A 1 104 ? 2.860 -1.665 -16.468 1.00 97.12 104 PHE A CA 1
ATOM 838 C C . PHE A 1 104 ? 1.563 -2.144 -15.811 1.00 97.12 104 PHE A C 1
ATOM 840 O O . PHE A 1 104 ? 1.046 -1.482 -14.907 1.00 97.12 104 PHE A O 1
ATOM 847 N N . VAL A 1 105 ? 1.055 -3.306 -16.231 1.00 97.69 105 VAL A N 1
ATOM 848 C CA . VAL A 1 105 ? -0.162 -3.903 -15.663 1.00 97.69 105 VAL A CA 1
ATOM 849 C C . VAL A 1 105 ? 0.043 -4.218 -14.185 1.00 97.69 105 VAL A C 1
ATOM 851 O O . VAL A 1 105 ? -0.795 -3.859 -13.361 1.00 97.69 105 VAL A O 1
ATOM 854 N N . THR A 1 106 ? 1.185 -4.802 -13.822 1.00 97.38 106 THR A N 1
ATOM 855 C CA . THR A 1 106 ? 1.527 -5.093 -12.425 1.00 97.38 106 THR A CA 1
ATOM 856 C C . THR A 1 106 ? 1.534 -3.821 -11.582 1.00 97.38 106 THR A C 1
ATOM 858 O O . THR A 1 106 ? 0.932 -3.796 -10.511 1.00 97.38 106 THR A O 1
ATOM 861 N N . ARG A 1 107 ? 2.129 -2.725 -12.073 1.00 96.94 107 ARG A N 1
ATOM 862 C CA . ARG A 1 107 ? 2.137 -1.427 -11.377 1.00 96.94 107 ARG A CA 1
ATOM 863 C C . ARG A 1 107 ? 0.752 -0.825 -11.218 1.00 96.94 107 ARG A C 1
ATOM 865 O O . ARG A 1 107 ? 0.429 -0.317 -10.144 1.00 96.94 107 ARG A O 1
ATOM 872 N N . PHE A 1 108 ? -0.064 -0.901 -12.258 1.00 98.31 108 PHE A N 1
ATOM 873 C CA . PHE A 1 108 ? -1.444 -0.444 -12.212 1.00 98.31 108 PHE A CA 1
ATOM 874 C C . PHE A 1 108 ? -2.263 -1.229 -11.172 1.00 98.31 108 PHE A C 1
ATOM 876 O O . PHE A 1 108 ? -2.887 -0.632 -10.292 1.00 98.31 108 PHE A O 1
ATOM 883 N N . LEU A 1 109 ? -2.206 -2.564 -11.216 1.00 98.12 109 LEU A N 1
ATOM 884 C CA . LEU A 1 109 ? -2.909 -3.436 -10.273 1.00 98.12 109 LEU A CA 1
ATOM 885 C C . LEU A 1 109 ? -2.400 -3.258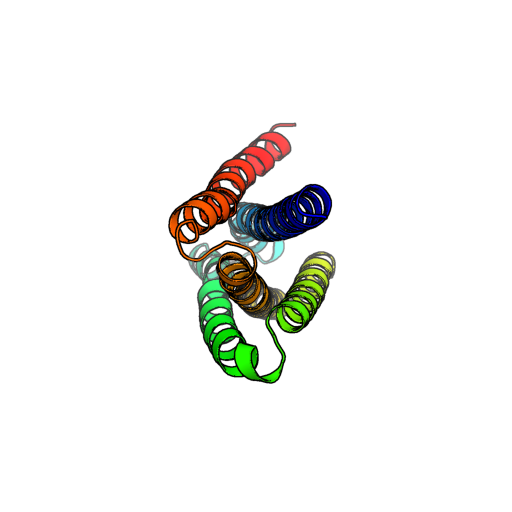 -8.838 1.00 98.12 109 LEU A C 1
ATOM 887 O O . LEU A 1 109 ? -3.203 -3.217 -7.908 1.00 98.12 109 LEU A O 1
ATOM 891 N N . ASN A 1 110 ? -1.089 -3.089 -8.654 1.00 97.94 110 ASN A N 1
ATOM 892 C CA . ASN A 1 110 ? -0.481 -2.829 -7.351 1.00 97.94 110 ASN A CA 1
ATOM 893 C C . ASN A 1 110 ? -1.008 -1.527 -6.732 1.00 97.94 110 ASN A C 1
ATOM 895 O O . ASN A 1 110 ? -1.410 -1.520 -5.569 1.00 97.94 110 ASN A O 1
ATOM 899 N N . GLY A 1 111 ? -1.095 -0.450 -7.523 1.00 97.94 111 GLY A N 1
ATOM 900 C CA . GLY A 1 111 ? -1.700 0.810 -7.087 1.00 97.94 111 GLY A CA 1
ATOM 901 C C . GLY A 1 111 ? -3.167 0.647 -6.680 1.00 97.94 111 GLY A C 1
ATOM 902 O O . GLY A 1 111 ? -3.581 1.136 -5.629 1.00 97.94 111 GLY A O 1
ATOM 903 N N . MET A 1 112 ? -3.946 -0.096 -7.466 1.00 98.44 112 MET A N 1
ATOM 904 C CA . MET A 1 112 ? -5.349 -0.380 -7.158 1.00 98.44 112 MET A CA 1
ATOM 905 C C . MET A 1 112 ? -5.513 -1.186 -5.864 1.00 98.44 112 MET A C 1
ATOM 907 O O . MET A 1 112 ? -6.311 -0.808 -5.005 1.00 98.44 112 MET A O 1
ATOM 911 N N . ALA A 1 113 ? -4.727 -2.247 -5.684 1.00 98.25 113 ALA A N 1
ATOM 912 C CA . ALA A 1 113 ? -4.745 -3.068 -4.478 1.00 98.25 113 ALA A CA 1
ATOM 913 C C . ALA A 1 113 ? -4.352 -2.266 -3.226 1.00 98.25 113 ALA A C 1
ATOM 915 O O . ALA A 1 113 ? -5.050 -2.312 -2.209 1.00 98.25 113 ALA A O 1
ATOM 916 N N . LEU A 1 114 ? -3.287 -1.461 -3.332 1.00 97.81 114 LEU A N 1
ATOM 917 C CA . LEU A 1 114 ? -2.854 -0.514 -2.305 1.00 97.81 114 LEU A CA 1
ATOM 918 C C . LEU A 1 114 ? -3.998 0.426 -1.903 1.00 97.81 114 LEU A C 1
ATOM 920 O O . LEU A 1 114 ? -4.268 0.625 -0.717 1.00 97.81 114 LEU A O 1
ATOM 924 N N . ALA A 1 115 ? -4.682 1.018 -2.880 1.00 98.00 115 ALA A N 1
ATOM 925 C CA . ALA A 1 115 ? -5.757 1.959 -2.608 1.00 98.00 115 ALA A CA 1
ATOM 926 C C . ALA A 1 115 ? -6.970 1.300 -1.947 1.00 98.00 115 ALA A C 1
ATOM 928 O O . ALA A 1 115 ? -7.522 1.873 -1.012 1.00 98.00 115 ALA A O 1
ATOM 929 N N . ILE A 1 116 ? -7.354 0.093 -2.367 1.00 98.19 116 ILE A N 1
ATOM 930 C CA . ILE A 1 116 ? -8.445 -0.661 -1.734 1.00 98.19 116 ILE A CA 1
ATOM 931 C C . ILE A 1 116 ? -8.104 -0.960 -0.268 1.00 98.19 116 ILE A C 1
ATOM 933 O O . ILE A 1 116 ? -8.904 -0.661 0.621 1.00 98.19 116 ILE A O 1
ATOM 937 N N . ALA A 1 117 ? -6.902 -1.484 -0.003 1.00 97.88 117 ALA A N 1
ATOM 938 C CA . ALA A 1 117 ? -6.451 -1.791 1.352 1.00 97.88 117 ALA A CA 1
ATOM 939 C C . ALA A 1 117 ? -6.397 -0.529 2.230 1.00 97.88 117 ALA A C 1
ATOM 941 O O . ALA A 1 117 ? -6.958 -0.501 3.325 1.00 97.88 117 ALA A O 1
ATOM 942 N N . THR A 1 118 ? -5.780 0.548 1.740 1.00 96.94 118 THR A N 1
ATOM 943 C CA . THR A 1 118 ? -5.609 1.785 2.521 1.00 96.94 118 THR A CA 1
ATOM 944 C C . THR A 1 118 ? -6.931 2.500 2.786 1.00 96.94 118 THR A C 1
ATOM 946 O O . THR A 1 118 ? -7.150 2.944 3.913 1.00 96.94 118 THR A O 1
ATOM 949 N N . THR A 1 119 ? -7.852 2.533 1.818 1.00 96.75 119 THR A N 1
ATOM 950 C CA . THR A 1 119 ? -9.220 3.035 2.022 1.00 96.75 119 THR A CA 1
ATOM 951 C C . THR A 1 119 ? -9.927 2.246 3.121 1.00 96.75 119 THR A C 1
ATOM 953 O O . THR A 1 119 ? -10.461 2.841 4.055 1.00 96.75 119 THR A O 1
ATOM 956 N N . ALA A 1 120 ? -9.855 0.913 3.077 1.00 97.12 120 ALA A N 1
ATOM 957 C CA . ALA A 1 120 ? -10.443 0.068 4.106 1.00 97.12 120 ALA A CA 1
ATOM 958 C C . ALA A 1 120 ? -9.835 0.334 5.495 1.00 97.12 120 ALA A C 1
ATOM 960 O O . ALA A 1 120 ? -10.577 0.556 6.451 1.00 97.12 120 ALA A O 1
ATOM 961 N N . THR A 1 121 ? -8.501 0.390 5.611 1.00 96.12 121 THR A N 1
ATOM 962 C CA . THR A 1 121 ? -7.838 0.691 6.894 1.00 96.12 121 THR A CA 1
ATOM 963 C C . THR A 1 121 ? -8.207 2.069 7.444 1.00 96.12 121 THR A C 1
ATOM 965 O O . THR A 1 121 ? -8.449 2.188 8.644 1.00 96.12 121 THR A O 1
ATOM 968 N N . GLY A 1 122 ? -8.327 3.089 6.586 1.00 94.56 122 GLY A N 1
ATOM 969 C CA . GLY A 1 122 ? -8.746 4.435 6.981 1.00 94.56 122 GLY A CA 1
ATOM 970 C C . GLY A 1 122 ? -10.182 4.478 7.506 1.00 94.56 122 GLY A C 1
ATOM 971 O O . GLY A 1 122 ? -10.463 5.190 8.465 1.00 94.56 122 GLY A O 1
ATOM 972 N N . THR A 1 123 ? -11.083 3.666 6.952 1.00 95.12 123 THR A N 1
ATOM 973 C CA . THR A 1 123 ? -12.460 3.535 7.453 1.00 95.12 123 THR A CA 1
ATOM 974 C C . THR A 1 123 ? -12.552 2.721 8.743 1.00 95.12 123 THR A C 1
ATOM 976 O O . THR A 1 123 ? -13.443 2.970 9.550 1.00 95.12 123 THR A O 1
ATOM 979 N N . ILE A 1 124 ? -11.635 1.780 8.988 1.00 94.62 124 ILE A N 1
ATOM 980 C CA . ILE A 1 124 ? -11.596 1.002 10.239 1.00 94.62 124 ILE A CA 1
ATOM 981 C C . ILE A 1 124 ? -11.227 1.886 11.437 1.00 94.62 124 ILE A C 1
ATOM 983 O O . ILE A 1 124 ? -11.795 1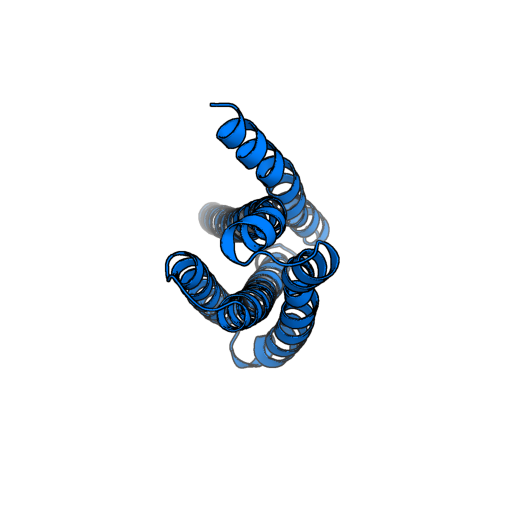.718 12.514 1.00 94.62 124 ILE A O 1
ATOM 987 N N . VAL A 1 125 ? -10.320 2.850 11.267 1.00 93.19 125 VAL A N 1
ATOM 988 C CA . VAL A 1 125 ? -9.833 3.730 12.349 1.00 93.19 125 VAL A CA 1
ATOM 989 C C . VAL A 1 125 ? -10.959 4.388 13.168 1.00 93.19 125 VAL A C 1
ATOM 991 O O . VAL A 1 125 ? -10.992 4.185 14.386 1.00 93.19 125 VAL A O 1
ATOM 994 N N . PRO A 1 126 ? -11.917 5.126 12.570 1.00 89.94 126 PRO A N 1
ATOM 995 C CA . PRO A 1 126 ? -12.995 5.769 13.323 1.00 89.94 126 PRO A CA 1
ATOM 996 C C . PRO A 1 126 ? -14.038 4.789 13.877 1.00 89.94 126 PRO A C 1
ATOM 998 O O . PRO A 1 126 ? -14.825 5.182 14.738 1.00 89.94 126 PRO A O 1
ATOM 1001 N N . LEU A 1 127 ? -14.064 3.541 13.392 1.00 90.12 127 LEU A N 1
ATOM 1002 C CA . LEU A 1 127 ? -14.922 2.477 13.923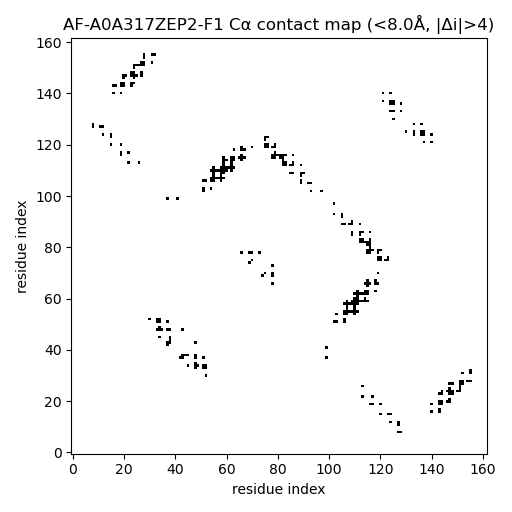 1.00 90.12 127 LEU A CA 1
ATOM 1003 C C . LEU A 1 127 ? -14.334 1.833 15.182 1.00 90.12 127 LEU A C 1
ATOM 1005 O O . LEU A 1 127 ? -15.076 1.268 15.978 1.00 90.12 127 LEU A O 1
ATOM 1009 N N . LEU A 1 128 ? -13.013 1.902 15.356 1.00 87.31 128 LEU A N 1
ATOM 1010 C CA . LEU A 1 128 ? -12.337 1.421 16.559 1.00 87.31 128 LEU A CA 1
ATOM 1011 C C . LEU A 1 128 ? -12.325 2.480 17.667 1.00 87.31 128 LEU A C 1
ATOM 1013 O O . LEU A 1 128 ? -12.406 2.132 18.840 1.00 87.31 128 LEU A O 1
ATOM 1017 N N . ALA A 1 129 ? -12.198 3.761 17.315 1.00 86.56 129 ALA A N 1
ATOM 1018 C CA . ALA A 1 129 ? -12.038 4.842 18.285 1.00 86.56 129 ALA A CA 1
ATOM 1019 C C . ALA A 1 129 ? -13.379 5.468 18.732 1.00 86.56 129 ALA A C 1
ATOM 1021 O O . ALA A 1 129 ? -14.263 5.679 17.893 1.00 86.56 129 ALA A O 1
ATOM 1022 N N . PRO A 1 130 ? -13.514 5.857 20.020 1.00 84.88 130 PRO A N 1
ATOM 1023 C CA . PRO A 1 130 ? -14.650 6.650 20.487 1.00 84.88 130 PRO A CA 1
ATOM 1024 C C . PRO A 1 130 ? -14.670 8.015 19.790 1.00 84.88 130 PRO A C 1
ATOM 1026 O O . PRO A 1 130 ? -13.619 8.524 19.385 1.00 84.88 130 PRO A O 1
ATOM 1029 N N . VAL A 1 131 ? -15.864 8.595 19.633 1.00 86.88 131 VAL A N 1
ATOM 1030 C CA . VAL A 1 131 ? -16.120 9.771 18.78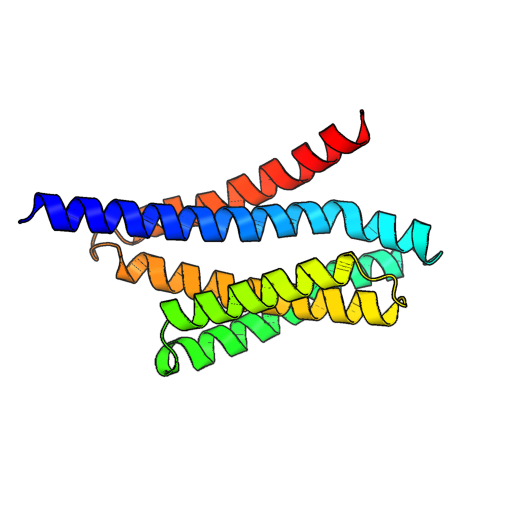0 1.00 86.88 131 VAL A CA 1
ATOM 1031 C C . VAL A 1 131 ? -15.181 10.934 19.117 1.00 86.88 131 VAL A C 1
ATOM 1033 O O . VAL A 1 131 ? -14.610 11.542 18.214 1.00 86.88 131 VAL A O 1
ATOM 1036 N N . GLU A 1 132 ? -14.920 11.158 20.402 1.00 88.56 132 GLU A N 1
ATOM 1037 C CA . GLU A 1 132 ? -14.106 12.251 20.942 1.00 88.56 132 GLU A CA 1
ATOM 1038 C C . GLU A 1 132 ? -12.607 12.079 20.646 1.00 88.56 132 GLU A C 1
ATOM 1040 O O . GLU A 1 132 ? -11.847 13.044 20.668 1.00 88.56 132 GLU A O 1
ATOM 1045 N N . ARG A 1 133 ? -12.156 10.848 20.360 1.00 85.31 133 ARG A N 1
ATOM 1046 C CA . ARG A 1 133 ? -10.740 10.511 20.115 1.00 85.31 133 ARG A CA 1
ATOM 1047 C C . ARG A 1 133 ? -10.449 10.101 18.675 1.00 85.31 133 ARG A C 1
ATOM 1049 O O . ARG A 1 133 ? -9.317 9.724 18.371 1.00 85.31 133 ARG A O 1
ATOM 1056 N N . ARG A 1 134 ? -11.428 10.196 17.769 1.00 87.94 134 ARG A N 1
ATOM 1057 C CA . ARG A 1 134 ? -11.244 9.852 16.347 1.00 87.94 134 ARG A CA 1
ATOM 1058 C C . ARG A 1 134 ? -10.128 10.655 15.691 1.00 87.94 134 ARG A C 1
ATOM 1060 O O . ARG A 1 134 ? -9.355 10.076 14.937 1.00 87.94 134 ARG A O 1
ATOM 1067 N N . GLY A 1 135 ? -10.000 11.943 16.018 1.00 89.56 135 GLY A N 1
ATOM 1068 C CA . GLY A 1 135 ? -8.913 12.788 15.512 1.00 89.56 135 GLY A CA 1
ATOM 1069 C C . GLY A 1 135 ? -7.534 12.252 15.902 1.00 89.56 135 GLY A C 1
ATOM 1070 O O . GLY A 1 135 ? -6.696 12.027 15.038 1.00 89.56 135 GLY A O 1
ATOM 1071 N N . VAL A 1 136 ? -7.334 11.939 17.187 1.00 87.56 136 VAL A N 1
ATOM 1072 C CA . VAL A 1 136 ? -6.078 11.357 17.696 1.00 87.56 136 VAL A CA 1
ATOM 1073 C C . VAL A 1 136 ? -5.790 10.004 17.038 1.00 87.56 136 VAL A C 1
ATOM 1075 O O . VAL A 1 136 ? -4.670 9.758 16.596 1.00 87.56 136 VAL A O 1
ATOM 1078 N N . ALA A 1 137 ? -6.802 9.143 16.911 1.00 88.12 137 ALA A N 1
ATOM 1079 C CA . ALA A 1 137 ? -6.664 7.849 16.248 1.00 88.12 137 ALA A CA 1
ATOM 1080 C C . ALA A 1 137 ? -6.301 7.985 14.757 1.00 88.12 137 ALA A C 1
ATOM 1082 O O . ALA A 1 137 ? -5.505 7.197 14.248 1.00 88.12 137 ALA A O 1
ATOM 1083 N N . PHE A 1 138 ? -6.834 8.988 14.056 1.00 91.25 138 PHE A N 1
ATOM 1084 C CA . PHE A 1 138 ? -6.429 9.296 12.685 1.00 91.25 138 PHE A CA 1
ATOM 1085 C C . PHE A 1 138 ? -5.006 9.849 12.605 1.00 91.25 138 PHE A C 1
ATOM 1087 O O . PHE A 1 138 ? -4.271 9.454 11.706 1.00 91.25 138 PHE A O 1
ATOM 1094 N N . SER A 1 139 ? -4.579 10.693 13.545 1.00 91.88 139 SER A N 1
ATOM 1095 C CA . SER A 1 139 ? -3.201 11.201 13.589 1.00 91.88 139 SER A CA 1
ATOM 1096 C C . SER A 1 139 ? -2.183 10.070 13.733 1.00 91.88 139 SER A C 1
ATOM 1098 O O . SER A 1 139 ? -1.232 9.991 12.956 1.00 91.88 139 SER A O 1
ATOM 1100 N N . PHE A 1 140 ? -2.413 9.148 14.673 1.00 89.38 140 PHE A N 1
ATOM 1101 C CA . PHE A 1 140 ? -1.570 7.961 14.820 1.00 89.38 140 PHE A CA 1
ATOM 1102 C C . PHE A 1 140 ? -1.658 7.044 13.597 1.00 89.38 140 PHE A C 1
ATOM 1104 O O . PHE A 1 140 ? -0.645 6.508 13.175 1.00 89.38 140 PHE A O 1
ATOM 1111 N N . PHE A 1 141 ? -2.817 6.898 12.956 1.00 92.00 141 PHE A N 1
ATOM 1112 C CA . PHE A 1 141 ? -2.920 6.124 11.719 1.00 92.00 141 PHE A CA 1
ATOM 1113 C C . PHE A 1 141 ? -2.088 6.738 10.586 1.00 92.00 141 PHE A C 1
ATOM 1115 O O . PHE A 1 141 ? -1.328 6.026 9.935 1.00 92.00 141 PHE A O 1
ATOM 1122 N N . SER A 1 142 ? -2.174 8.051 10.375 1.00 92.69 142 SER A N 1
ATOM 1123 C CA . SER A 1 142 ? -1.393 8.768 9.359 1.00 92.69 142 SER A CA 1
ATOM 1124 C C . SER A 1 142 ? 0.113 8.651 9.593 1.00 92.69 142 SER A C 1
ATOM 1126 O O . SER A 1 142 ? 0.886 8.651 8.637 1.00 92.69 142 SER A O 1
ATOM 1128 N N . LEU A 1 143 ? 0.541 8.468 10.845 1.00 94.12 143 LEU A N 1
ATOM 1129 C CA . LEU A 1 143 ? 1.938 8.203 11.169 1.00 94.12 143 LEU A CA 1
ATOM 1130 C C . LEU A 1 143 ? 2.452 6.906 10.515 1.00 94.12 143 LEU A C 1
ATOM 1132 O O . LEU A 1 143 ? 3.619 6.850 10.142 1.00 94.12 143 LEU A O 1
ATOM 1136 N N . SER A 1 144 ? 1.599 5.897 10.291 1.00 94.19 144 SER A N 1
ATOM 1137 C CA . SER A 1 144 ? 1.998 4.668 9.582 1.00 94.19 144 SER A CA 1
ATOM 1138 C C . SER A 1 144 ? 2.489 4.950 8.157 1.00 94.19 144 SER A C 1
ATOM 1140 O O . SER A 1 144 ? 3.503 4.394 7.736 1.00 94.19 144 SER A O 1
ATOM 1142 N N . LEU A 1 145 ? 1.819 5.862 7.442 1.00 94.94 145 LEU A N 1
ATOM 1143 C CA . LEU A 1 145 ? 2.232 6.332 6.121 1.00 94.94 145 LEU A CA 1
ATOM 1144 C C . LEU A 1 145 ? 3.563 7.072 6.211 1.00 94.94 145 LEU A C 1
ATOM 1146 O O . LEU A 1 145 ? 4.472 6.759 5.452 1.00 94.94 145 LEU A O 1
ATOM 1150 N N . VAL A 1 146 ? 3.687 8.028 7.135 1.00 95.50 146 VAL A N 1
ATOM 1151 C CA . VAL A 1 146 ? 4.904 8.845 7.273 1.00 95.50 146 VAL A CA 1
ATOM 1152 C C . VAL A 1 146 ? 6.119 7.971 7.581 1.00 95.50 146 VAL A C 1
ATOM 1154 O O . VAL A 1 146 ? 7.147 8.105 6.922 1.00 95.50 146 VAL A O 1
ATOM 1157 N N . ILE A 1 147 ? 6.001 7.039 8.532 1.00 94.25 147 ILE A N 1
ATOM 1158 C CA . ILE A 1 147 ? 7.097 6.131 8.887 1.00 94.25 147 ILE A CA 1
ATOM 1159 C C . ILE A 1 147 ? 7.403 5.188 7.716 1.00 94.25 147 ILE A C 1
ATOM 1161 O O . ILE A 1 147 ? 8.570 5.012 7.379 1.00 94.25 147 ILE A O 1
ATOM 1165 N N . GLY A 1 148 ? 6.391 4.612 7.059 1.00 92.69 148 GLY A N 1
ATOM 1166 C CA . GLY A 1 148 ? 6.603 3.742 5.896 1.00 92.69 148 GLY A CA 1
ATOM 1167 C C . GLY A 1 148 ? 7.293 4.465 4.734 1.00 92.69 148 GLY A C 1
ATOM 1168 O O . GLY A 1 148 ? 8.222 3.925 4.134 1.00 92.69 148 GLY A O 1
ATOM 1169 N N . ALA A 1 149 ? 6.887 5.707 4.464 1.00 92.81 149 ALA A N 1
ATOM 1170 C CA . ALA A 1 149 ? 7.459 6.560 3.428 1.00 92.81 149 ALA A CA 1
ATOM 1171 C C . ALA A 1 149 ? 8.886 7.010 3.735 1.00 92.81 149 ALA A C 1
ATOM 1173 O O . ALA A 1 149 ? 9.691 7.126 2.816 1.00 92.81 149 ALA A O 1
ATOM 1174 N N . ALA A 1 150 ? 9.204 7.251 5.008 1.00 92.88 150 ALA A N 1
ATOM 1175 C CA . ALA A 1 150 ? 10.558 7.571 5.430 1.00 92.88 150 ALA A CA 1
ATOM 1176 C C . ALA A 1 150 ? 11.456 6.330 5.344 1.00 92.88 150 ALA A C 1
ATOM 1178 O O . ALA A 1 150 ? 12.478 6.355 4.668 1.00 92.88 150 ALA A O 1
ATOM 1179 N N . LEU A 1 151 ? 11.062 5.227 5.987 1.00 92.38 151 LEU A N 1
ATOM 1180 C CA . LEU A 1 151 ? 11.907 4.038 6.106 1.00 92.38 151 LEU A CA 1
ATOM 1181 C C . LEU A 1 151 ? 12.128 3.311 4.779 1.00 92.38 151 LEU A C 1
ATOM 1183 O O . LEU A 1 151 ? 13.190 2.721 4.611 1.00 92.38 151 LEU A O 1
ATOM 1187 N N . GLY A 1 152 ? 11.170 3.346 3.846 1.00 89.75 152 GLY A N 1
ATOM 1188 C CA . GLY A 1 152 ? 11.297 2.668 2.552 1.00 89.75 152 GLY A CA 1
ATOM 1189 C C . GLY A 1 152 ? 12.580 3.068 1.804 1.00 89.75 152 GLY A C 1
ATOM 1190 O O . GLY A 1 152 ? 13.480 2.242 1.656 1.00 89.75 152 GLY A O 1
ATOM 1191 N N . PRO A 1 153 ? 12.734 4.335 1.385 1.00 89.25 153 PRO A N 1
ATOM 1192 C CA . PRO A 1 153 ? 13.932 4.799 0.689 1.00 89.25 153 PRO A CA 1
ATOM 1193 C C . PRO A 1 153 ? 15.234 4.586 1.471 1.00 89.25 153 PRO A C 1
ATOM 1195 O O . PRO A 1 153 ? 16.230 4.189 0.871 1.00 89.25 153 PRO A O 1
ATOM 1198 N N . PHE A 1 154 ? 15.236 4.783 2.798 1.00 89.38 154 PHE A N 1
ATOM 1199 C CA . PHE A 1 154 ? 16.426 4.525 3.622 1.00 89.38 154 PHE A CA 1
ATOM 1200 C C . PHE A 1 154 ? 16.850 3.056 3.587 1.00 89.38 154 PHE A C 1
ATOM 1202 O O . PHE A 1 154 ? 18.041 2.762 3.512 1.00 89.38 154 PHE A O 1
ATOM 1209 N N . PHE A 1 155 ? 15.889 2.134 3.615 1.00 88.44 155 PHE A N 1
ATOM 1210 C CA . PHE A 1 155 ? 16.173 0.706 3.563 1.00 88.44 155 PHE A CA 1
ATOM 1211 C C . PHE A 1 155 ? 16.726 0.287 2.196 1.00 88.44 155 PHE A C 1
ATOM 1213 O O . PHE A 1 155 ? 17.694 -0.465 2.139 1.00 88.44 155 PHE A O 1
ATOM 1220 N N . VAL A 1 156 ? 16.179 0.826 1.097 1.00 87.94 156 VAL A N 1
ATOM 1221 C CA . VAL A 1 156 ? 16.737 0.614 -0.254 1.00 87.94 156 VAL A CA 1
ATOM 1222 C C . VAL A 1 156 ? 18.160 1.152 -0.346 1.00 87.94 156 VAL A C 1
ATOM 1224 O O . VAL A 1 156 ? 19.042 0.456 -0.838 1.00 87.94 156 VAL A O 1
ATOM 1227 N N . PHE A 1 157 ? 18.394 2.369 0.150 1.00 87.75 157 PHE A N 1
ATOM 1228 C CA . PHE A 1 157 ? 19.724 2.969 0.155 1.00 87.75 157 PHE A CA 1
ATOM 1229 C C . PHE A 1 157 ? 20.728 2.095 0.916 1.00 87.75 157 PHE A C 1
ATOM 1231 O O . PHE A 1 157 ? 21.784 1.776 0.380 1.00 87.75 157 PHE A O 1
ATOM 1238 N N . TYR A 1 158 ? 20.375 1.638 2.119 1.00 88.12 158 TYR A N 1
ATOM 1239 C CA . TYR A 1 158 ? 21.226 0.748 2.909 1.00 88.12 158 TYR A CA 1
ATOM 1240 C C . TYR A 1 158 ? 21.547 -0.563 2.174 1.00 88.12 158 TYR A C 1
ATOM 1242 O O . TYR A 1 158 ? 22.708 -0.954 2.114 1.00 88.12 158 TYR A O 1
ATOM 1250 N N . LEU A 1 159 ? 20.544 -1.202 1.557 1.00 85.25 159 LEU A N 1
ATOM 1251 C CA . LEU A 1 159 ? 20.737 -2.421 0.762 1.00 85.25 159 LEU A CA 1
ATOM 1252 C C . LEU A 1 159 ? 21.589 -2.205 -0.494 1.00 85.25 159 LEU A C 1
ATOM 1254 O O . LEU A 1 159 ? 22.219 -3.145 -0.953 1.00 85.25 159 LEU A O 1
ATOM 1258 N N . SER A 1 160 ? 21.593 -1.001 -1.070 1.00 78.75 160 SER A N 1
ATOM 1259 C CA . SER A 1 160 ? 22.375 -0.702 -2.278 1.00 78.75 160 SER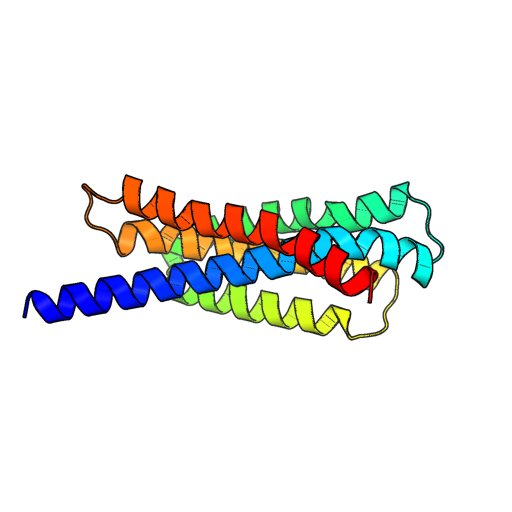 A CA 1
ATOM 1260 C C . SER A 1 160 ? 23.867 -0.459 -2.022 1.00 78.75 160 SER A C 1
ATOM 1262 O O . SER A 1 160 ? 24.644 -0.421 -2.972 1.00 78.75 160 SER A O 1
ATOM 1264 N N . VAL A 1 161 ? 24.258 -0.249 -0.761 1.00 76.81 161 VAL A N 1
ATOM 1265 C CA . VAL A 1 161 ? 25.626 0.130 -0.358 1.00 76.81 161 VAL A CA 1
ATOM 1266 C C . VAL A 1 161 ? 26.436 -1.064 0.175 1.00 76.81 161 VAL A C 1
ATOM 1268 O O . VAL A 1 161 ? 27.651 -0.951 0.324 1.00 76.81 161 VAL A O 1
ATOM 1271 N N . ILE A 1 162 ? 25.787 -2.198 0.450 1.00 68.75 162 ILE A N 1
ATOM 1272 C CA . ILE A 1 162 ? 26.410 -3.441 0.942 1.00 68.75 162 ILE A CA 1
ATOM 1273 C C . ILE A 1 162 ? 26.525 -4.435 -0.208 1.00 68.75 162 ILE A C 1
ATOM 1275 O O . ILE A 1 162 ? 27.599 -5.066 -0.316 1.00 68.75 162 ILE A O 1
#

pLDDT: mean 92.45, std 7.4, range [55.34, 98.44]

Solvent-accessible surface area (backbone atoms only — not comparable to full-atom values): 8080 Å² total; per-residue (Å²): 111,74,69,58,56,53,51,54,42,53,52,54,51,52,51,48,37,51,54,49,20,53,56,33,21,56,50,32,36,45,64,65,49,46,34,57,49,39,30,74,75,66,75,45,55,71,68,56,20,48,46,47,57,50,43,16,56,58,20,21,54,53,18,36,53,52,30,65,66,44,33,79,80,64,30,37,72,54,40,23,53,53,12,48,54,47,30,52,53,36,57,55,52,74,75,50,94,70,52,75,67,52,51,42,51,41,30,21,52,32,20,17,16,48,23,18,22,50,50,17,47,61,59,43,44,57,73,66,36,58,84,92,45,28,65,60,49,46,54,58,45,53,44,24,46,54,51,13,51,53,50,14,49,54,52,51,52,56,64,74,75,111

Mean predicted aligned error: 4.18 Å

Secondary structure (DSSP, 8-state):
-HHHHHHHHHHHHHHHHHHHHHHHHHHHHHHHHHHHHHHHHH---HHHHHHHHHHHHHHHHHHHHHHHHHHHHH-HHHHHHHHHHHHHHHHHHTTS---HHHHHHHHHHHHHHHHHHHHHHHHHHHHHS-GGGHHHHHHHHHHHHHHHHHHHHHHHHHHHH-

Radius of gyration: 17.48 Å; Cα contacts (8 Å, |Δi|>4): 185; chains: 1; bounding box: 48×26×54 Å

Organism: Staphylococcus pseudintermedius (NCBI:txid283734)

Sequence (162 aa):
MQNQEHQAFIKNYIFNFLVSFFVYFAMYLLIVVIAQYAIQRYDVSTGVAGLITGIFIVGALIGRFVGGRYIHEVGPKRLLMIGLVLFIITQCFYFIEGSLIFLFVTRFLNGMALAIATTATGTIVPLLAPVERRGVAFSFFSLSLVIGAALGPFFVFYLSVI

Foldseek 3Di:
DVVVLVVVLVVVLVVLLVLLLVLLLVLLLCLVVQLVCCCVVVVDDSVLSVCLSCLLVVLLVVLLVVLVVCCVVCPLVRLLVVLVVQLVVLVVLVVDDDDPVSS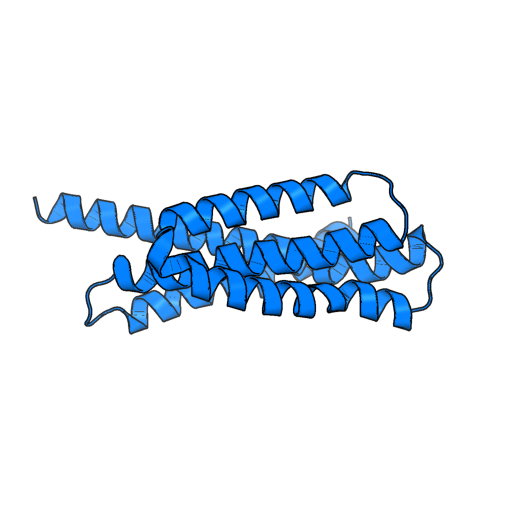SVSSSSNSSSSNSNVNSSLVVQCVSDDPVCSVVSNVSSVVSNVNSNVVSVVVSVVVVVD